Protein AF-A0A961L7X2-F1 (afdb_monomer_lite)

Radius of gyration: 16.95 Å; chains: 1; bounding box: 36×49×42 Å

pLDDT: mean 87.23, std 15.28, range [44.38, 98.88]

Foldseek 3Di:
DDDPVVVVVPPPCVVVDDPPDPLNVQLVVLCDDFWHKDKAADELLAAEAAQEEAPVRQVVVCVVCPNNYRIGIYTGGADALQSLQSNLLSCCVSRVQNYAEYHADDEADEPHALQSNLNSNLVSVLVSCVVPNQDAHEYEHEYHYHNVVNSVVVNVVSCVVSVYHYDYHDD

Structure (mmCIF, N/CA/C/O backbone):
data_AF-A0A961L7X2-F1
#
_entry.id   AF-A0A961L7X2-F1
#
loop_
_atom_site.group_PDB
_atom_site.id
_atom_site.type_symbol
_atom_site.label_atom_id
_atom_site.label_alt_id
_atom_site.label_comp_id
_atom_site.label_asym_id
_atom_site.label_entity_id
_atom_site.label_seq_id
_atom_site.pdbx_PDB_ins_code
_atom_site.Cartn_x
_atom_site.Cartn_y
_atom_site.Cartn_z
_atom_site.occupancy
_atom_site.B_iso_or_equiv
_atom_site.auth_seq_id
_atom_site.auth_comp_id
_atom_site.auth_asym_id
_atom_site.auth_atom_id
_atom_site.pdbx_PDB_model_num
ATOM 1 N N . GLN A 1 1 ? 21.653 26.645 23.791 1.00 44.38 1 GLN A N 1
ATOM 2 C CA . GLN A 1 1 ? 21.359 28.079 23.990 1.00 44.38 1 GLN A CA 1
ATOM 3 C C . GLN A 1 1 ? 20.056 28.359 23.262 1.00 44.38 1 GLN A C 1
ATOM 5 O O . GLN A 1 1 ? 20.023 28.206 22.048 1.00 44.38 1 GLN A O 1
ATOM 10 N N . ASP A 1 2 ? 18.992 28.658 24.008 1.00 47.09 2 ASP A N 1
ATOM 11 C CA . ASP A 1 2 ? 17.664 28.971 23.467 1.00 47.09 2 ASP A CA 1
ATOM 12 C C . ASP A 1 2 ? 17.724 30.264 22.651 1.00 47.09 2 ASP A C 1
ATOM 14 O O . ASP A 1 2 ? 18.044 31.328 23.182 1.00 47.09 2 ASP A O 1
ATOM 18 N N . ASN A 1 3 ? 17.419 30.184 21.356 1.00 53.69 3 ASN A N 1
ATOM 19 C CA . ASN A 1 3 ? 17.278 31.370 20.524 1.00 53.69 3 ASN A CA 1
ATOM 20 C C . ASN A 1 3 ? 15.925 32.043 20.842 1.00 53.69 3 ASN A C 1
ATOM 22 O O . ASN A 1 3 ? 14.886 31.418 20.630 1.00 53.69 3 ASN A O 1
ATOM 26 N N . PRO A 1 4 ? 15.887 33.315 21.283 1.00 55.44 4 PRO A N 1
ATOM 27 C CA . PRO A 1 4 ? 14.644 34.027 21.603 1.00 55.44 4 PRO A CA 1
ATOM 28 C C . PRO A 1 4 ? 13.685 34.207 20.409 1.00 55.44 4 PRO A C 1
ATOM 30 O O . PRO A 1 4 ? 12.549 34.643 20.601 1.00 55.44 4 PRO A O 1
ATOM 33 N N . ALA A 1 5 ? 14.104 33.864 19.186 1.00 59.66 5 ALA A N 1
ATOM 34 C CA . ALA A 1 5 ? 13.243 33.829 18.008 1.00 59.66 5 ALA A CA 1
ATOM 35 C C . ALA A 1 5 ? 12.224 32.670 18.013 1.00 59.66 5 ALA A C 1
ATOM 37 O O . ALA A 1 5 ? 11.128 32.851 17.487 1.00 59.66 5 ALA A O 1
ATOM 38 N N . SER A 1 6 ? 12.525 31.518 18.631 1.00 54.69 6 SER A N 1
ATOM 39 C CA . SER A 1 6 ? 11.615 30.354 18.633 1.00 54.69 6 SER A CA 1
ATOM 40 C C . SER A 1 6 ? 10.312 30.627 19.393 1.00 54.69 6 SER A C 1
ATOM 42 O O . SER A 1 6 ? 9.241 30.198 18.971 1.00 54.69 6 SER A O 1
ATOM 44 N N . ARG A 1 7 ? 10.378 31.432 20.463 1.00 53.12 7 ARG A N 1
ATOM 45 C CA . ARG A 1 7 ? 9.226 31.783 21.312 1.00 53.12 7 ARG A CA 1
ATOM 46 C C . ARG A 1 7 ? 8.256 32.789 20.680 1.00 53.12 7 ARG A C 1
ATOM 48 O O . ARG A 1 7 ? 7.145 32.931 21.174 1.00 53.12 7 ARG A O 1
ATOM 55 N N . ARG A 1 8 ? 8.633 33.486 19.597 1.00 54.06 8 ARG A N 1
ATOM 56 C CA . ARG A 1 8 ? 7.745 34.454 18.912 1.00 54.06 8 ARG A CA 1
ATOM 57 C C . ARG A 1 8 ? 6.816 33.823 17.882 1.00 54.06 8 ARG A C 1
ATOM 59 O O . ARG A 1 8 ? 5.832 34.449 17.513 1.00 54.06 8 ARG A O 1
ATOM 66 N N . ILE A 1 9 ? 7.135 32.622 17.411 1.00 59.25 9 ILE A N 1
ATOM 67 C CA . ILE A 1 9 ? 6.401 31.971 16.318 1.00 59.25 9 ILE A CA 1
ATOM 68 C C . ILE A 1 9 ? 5.183 31.197 16.855 1.00 59.25 9 ILE A C 1
ATOM 70 O O . ILE A 1 9 ? 4.342 30.765 16.077 1.00 59.25 9 ILE A O 1
ATOM 74 N N . GLY A 1 10 ? 5.046 31.048 18.182 1.00 48.09 10 GLY A N 1
ATOM 75 C CA . GLY A 1 10 ? 3.959 30.253 18.761 1.00 48.09 10 GLY A CA 1
ATOM 76 C C . GLY A 1 10 ? 3.990 28.809 18.259 1.00 48.09 10 GLY A C 1
ATOM 77 O O . GLY A 1 10 ? 2.941 28.201 18.077 1.00 48.09 10 GLY A O 1
ATOM 78 N N . LEU A 1 11 ? 5.193 28.292 17.973 1.00 53.16 11 LEU A N 1
ATOM 79 C CA . LEU A 1 11 ? 5.385 26.907 17.568 1.00 53.16 11 LEU A CA 1
ATOM 80 C C . LEU A 1 11 ? 4.859 26.026 18.705 1.00 53.16 11 LEU A C 1
ATOM 82 O O . LEU A 1 11 ? 5.353 26.171 19.828 1.00 53.16 11 LEU A O 1
ATOM 86 N N . PRO A 1 12 ? 3.844 25.180 18.458 1.00 52.75 12 PRO A N 1
ATOM 87 C CA . PRO A 1 12 ? 3.303 24.330 19.504 1.00 52.75 12 PRO A CA 1
ATOM 88 C C . PRO A 1 12 ? 4.423 23.456 20.079 1.00 52.75 12 PRO A C 1
ATOM 90 O O . PRO A 1 12 ? 5.286 22.975 19.341 1.00 52.75 12 PRO A O 1
ATOM 93 N N . GLU A 1 13 ? 4.423 23.264 21.402 1.00 47.72 13 GLU A N 1
ATOM 94 C CA . GLU A 1 13 ? 5.450 22.475 22.108 1.00 47.72 13 GLU A CA 1
ATOM 95 C C . GLU A 1 13 ? 5.562 21.035 21.571 1.00 47.72 13 GLU A C 1
ATOM 97 O O . GLU A 1 13 ? 6.621 20.417 21.672 1.00 47.72 13 GLU A O 1
ATOM 102 N N . THR A 1 14 ? 4.522 20.551 20.884 1.00 50.53 14 THR A N 1
ATOM 103 C CA . THR A 1 14 ? 4.482 19.282 20.142 1.00 50.53 14 THR A CA 1
ATOM 104 C C . THR A 1 14 ? 5.547 19.158 19.047 1.00 50.53 14 THR A C 1
ATOM 106 O O . THR A 1 14 ? 5.872 18.050 18.646 1.00 50.53 14 THR A O 1
ATOM 109 N N . ILE A 1 15 ? 6.134 20.261 18.568 1.00 50.91 15 ILE A N 1
ATOM 110 C CA . ILE A 1 15 ? 7.255 20.227 17.608 1.00 50.91 15 ILE A CA 1
ATOM 111 C C . ILE A 1 15 ? 8.545 19.718 18.271 1.00 50.91 15 ILE A C 1
ATOM 113 O O . ILE A 1 15 ? 9.435 19.210 17.592 1.00 50.91 15 ILE A O 1
ATOM 117 N N . PHE A 1 16 ? 8.653 19.847 19.595 1.00 48.09 16 PHE A N 1
ATOM 118 C CA . PHE A 1 16 ? 9.828 19.444 20.370 1.00 48.09 16 PHE A CA 1
ATOM 119 C C . PHE A 1 16 ? 9.606 18.157 21.176 1.00 48.09 16 PHE A C 1
ATOM 121 O O . PHE A 1 16 ? 10.573 17.578 21.667 1.00 48.09 16 PHE A O 1
ATOM 128 N N . GLN A 1 17 ? 8.357 17.698 21.282 1.00 48.44 17 GLN A N 1
ATOM 129 C CA . GLN A 1 17 ? 7.974 16.389 21.806 1.00 48.44 17 GLN A CA 1
ATOM 130 C C . GLN A 1 17 ? 7.36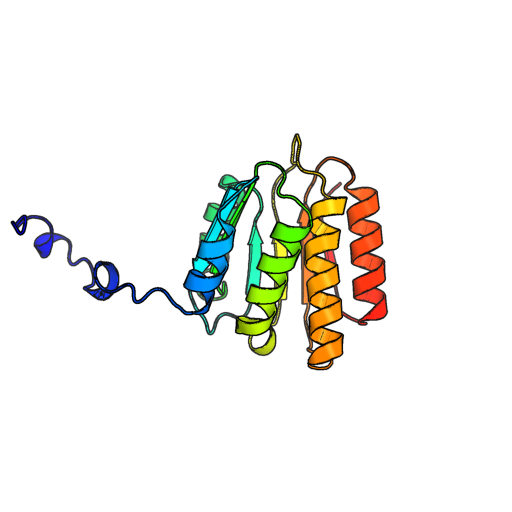0 15.548 20.686 1.00 48.44 17 GLN A C 1
ATOM 132 O O . GLN A 1 17 ? 6.146 15.412 20.588 1.00 48.44 17 GLN A O 1
ATOM 137 N N . THR A 1 18 ? 8.197 14.971 19.831 1.00 53.69 18 THR A N 1
ATOM 138 C CA . THR A 1 18 ? 7.790 13.794 19.059 1.00 53.69 18 THR A CA 1
ATOM 139 C C . THR A 1 18 ? 8.303 12.575 19.795 1.00 53.69 18 THR A C 1
ATOM 141 O O . THR A 1 18 ? 9.426 12.124 19.557 1.00 53.69 18 THR A O 1
ATOM 144 N N . ASP A 1 19 ? 7.493 12.057 20.714 1.00 64.88 19 ASP A N 1
ATOM 145 C CA . ASP A 1 19 ? 7.591 10.642 21.043 1.00 64.88 19 ASP A CA 1
ATOM 146 C C . ASP A 1 19 ? 7.319 9.891 19.734 1.00 64.88 19 ASP A C 1
ATOM 148 O O . ASP A 1 19 ? 6.194 9.876 19.242 1.00 64.88 19 ASP A O 1
ATOM 152 N N . ILE A 1 20 ? 8.380 9.370 19.110 1.00 76.25 20 ILE A N 1
ATOM 153 C CA . ILE A 1 20 ? 8.279 8.587 17.873 1.00 76.25 20 ILE A CA 1
ATOM 154 C C . ILE A 1 20 ? 7.352 7.414 18.178 1.00 76.25 20 ILE A C 1
ATOM 156 O O . ILE A 1 20 ? 7.646 6.634 19.093 1.00 76.25 20 ILE A O 1
ATOM 160 N N . SER A 1 21 ? 6.251 7.282 17.441 1.00 89.00 21 SER A N 1
ATOM 161 C CA . SER A 1 21 ? 5.272 6.233 17.724 1.00 89.00 21 SER A CA 1
ATOM 162 C C . SER A 1 21 ? 5.853 4.842 17.473 1.00 89.00 21 SER A C 1
ATOM 164 O O . SER A 1 21 ? 6.844 4.681 16.758 1.00 89.00 21 SER A O 1
ATOM 166 N N . ALA A 1 22 ? 5.247 3.801 18.053 1.00 92.56 22 ALA A N 1
ATOM 167 C CA . ALA A 1 22 ? 5.692 2.426 17.812 1.00 92.56 22 ALA A CA 1
ATOM 168 C C . ALA A 1 22 ? 5.662 2.079 16.311 1.00 92.56 22 ALA A C 1
ATOM 170 O O . ALA A 1 22 ? 6.592 1.452 15.805 1.00 92.56 22 ALA A O 1
ATOM 171 N N . PHE A 1 23 ? 4.639 2.552 15.593 1.00 93.81 23 PHE A N 1
ATOM 172 C CA . PHE A 1 23 ? 4.538 2.427 14.143 1.00 93.81 23 PHE A CA 1
ATOM 173 C C . PHE A 1 23 ? 5.740 3.067 13.433 1.00 93.81 23 PHE A C 1
ATOM 175 O O . PHE A 1 23 ? 6.430 2.406 12.652 1.00 93.81 23 PHE A O 1
ATOM 182 N N . GLU A 1 24 ? 6.048 4.328 13.742 1.00 90.75 24 GLU A N 1
ATOM 183 C CA . GLU A 1 24 ? 7.168 5.039 13.124 1.00 90.75 24 GLU A CA 1
ATOM 184 C C . GLU A 1 24 ? 8.525 4.424 13.473 1.00 90.75 24 GLU A C 1
ATOM 186 O O . GLU A 1 24 ? 9.395 4.326 12.606 1.00 90.75 24 GLU A O 1
ATOM 191 N N . GLN A 1 25 ? 8.720 3.972 14.716 1.00 91.19 25 GLN A N 1
ATOM 192 C CA . GLN A 1 25 ? 9.943 3.286 15.139 1.00 91.19 25 GLN A CA 1
ATOM 193 C C . GLN A 1 25 ? 10.191 2.035 14.292 1.00 91.19 25 GLN A C 1
ATOM 195 O O . GLN A 1 25 ? 11.304 1.839 13.799 1.00 91.19 25 GLN A O 1
ATOM 200 N N . GLU A 1 26 ? 9.158 1.220 14.071 1.00 93.12 26 GLU A N 1
ATOM 201 C CA . GLU A 1 26 ? 9.262 0.008 13.262 1.00 93.12 26 GLU A CA 1
ATOM 202 C C . GLU A 1 26 ? 9.556 0.306 11.789 1.00 93.12 26 GLU A C 1
ATOM 204 O O . GLU A 1 26 ? 10.460 -0.302 11.209 1.00 93.12 26 GLU A O 1
ATOM 209 N N . ILE A 1 27 ? 8.872 1.286 11.191 1.00 91.81 27 ILE A N 1
ATOM 210 C CA . ILE A 1 27 ? 9.148 1.699 9.809 1.00 91.81 27 ILE A CA 1
ATOM 211 C C . ILE A 1 27 ? 10.558 2.288 9.668 1.00 91.81 27 ILE A C 1
ATOM 213 O O 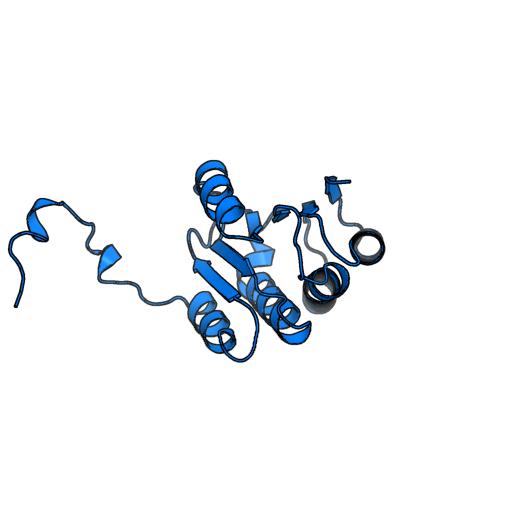. ILE A 1 27 ? 11.251 2.021 8.682 1.00 91.81 27 ILE A O 1
ATOM 217 N N . ASN A 1 28 ? 11.032 3.051 10.654 1.00 88.56 28 ASN A N 1
ATOM 218 C CA . ASN A 1 28 ? 12.358 3.664 10.622 1.00 88.56 28 ASN A CA 1
ATOM 219 C C . ASN A 1 28 ? 13.488 2.625 10.586 1.00 88.56 28 ASN A C 1
ATOM 221 O O . ASN A 1 28 ? 14.518 2.881 9.957 1.00 88.56 28 ASN A O 1
ATOM 225 N N . MET A 1 29 ? 13.286 1.431 11.156 1.00 88.00 29 MET A N 1
ATOM 226 C CA . MET A 1 29 ? 14.242 0.321 11.035 1.00 88.00 29 MET A CA 1
ATOM 227 C C . MET A 1 29 ? 14.395 -0.178 9.585 1.00 88.00 29 MET A C 1
ATOM 229 O O . MET A 1 29 ? 15.461 -0.664 9.205 1.00 88.00 29 MET A O 1
ATOM 233 N N . LEU A 1 30 ? 13.370 0.003 8.744 1.00 86.75 30 LEU A N 1
ATOM 234 C CA . LEU A 1 30 ? 13.346 -0.421 7.337 1.00 86.75 30 LEU A CA 1
ATOM 235 C C . LEU A 1 30 ? 13.928 0.613 6.364 1.00 86.75 30 LEU A C 1
ATOM 237 O O . LEU A 1 30 ? 14.015 0.359 5.159 1.00 86.75 30 LEU A O 1
ATOM 241 N N . ARG A 1 31 ? 14.365 1.783 6.849 1.00 77.06 31 ARG A N 1
ATOM 242 C CA . ARG A 1 31 ? 14.949 2.843 6.004 1.00 77.06 31 ARG A CA 1
ATOM 243 C C . ARG A 1 31 ? 16.284 2.453 5.352 1.00 77.06 31 ARG A C 1
ATOM 245 O O . ARG A 1 31 ? 16.809 3.216 4.546 1.00 77.06 31 ARG A O 1
ATOM 252 N N . THR A 1 32 ? 16.830 1.275 5.645 1.00 67.75 32 THR A N 1
ATOM 253 C CA . THR A 1 32 ? 18.112 0.813 5.099 1.00 67.75 32 THR A CA 1
ATOM 254 C C . THR A 1 32 ? 17.988 0.075 3.744 1.00 67.75 32 THR A C 1
ATOM 256 O O . THR A 1 32 ? 16.913 -0.330 3.302 1.00 67.75 32 THR A O 1
ATOM 259 N N . TYR A 1 33 ? 19.137 -0.048 3.068 1.00 57.66 33 TYR A N 1
ATOM 260 C CA . TYR A 1 33 ? 19.479 -0.871 1.893 1.00 57.66 33 TYR A CA 1
ATOM 261 C C . TYR A 1 33 ? 19.049 -0.485 0.460 1.00 57.66 33 TYR A C 1
ATOM 263 O O . TYR A 1 33 ? 19.937 -0.462 -0.388 1.00 57.66 33 TYR A O 1
ATOM 271 N N . GLN A 1 34 ? 17.800 -0.152 0.115 1.00 70.88 34 GLN A N 1
ATOM 272 C CA . GLN A 1 34 ? 17.470 0.277 -1.268 1.00 70.88 34 GLN A CA 1
ATOM 273 C C . GLN A 1 34 ? 16.080 0.925 -1.363 1.00 70.88 34 GLN A C 1
ATOM 275 O O . GLN A 1 34 ? 15.131 0.450 -0.741 1.00 70.88 34 GLN A O 1
ATOM 280 N N . GLY A 1 35 ? 15.947 1.985 -2.169 1.00 72.38 35 GLY A N 1
ATOM 281 C CA . GLY A 1 35 ? 14.689 2.715 -2.374 1.00 72.38 35 GLY A CA 1
ATOM 282 C C . GLY A 1 35 ? 14.322 3.649 -1.211 1.00 72.38 35 GLY A C 1
ATOM 283 O O . GLY A 1 35 ? 14.565 3.341 -0.045 1.00 72.38 35 GLY A O 1
ATOM 284 N N . GLN A 1 36 ? 13.741 4.802 -1.532 1.00 81.25 36 GLN A N 1
ATOM 285 C CA . GLN A 1 36 ? 13.194 5.753 -0.564 1.00 81.25 36 GLN A CA 1
ATOM 286 C C . GLN A 1 36 ? 11.903 5.189 0.038 1.00 81.25 36 GLN A C 1
ATOM 288 O O . GLN A 1 36 ? 11.082 4.608 -0.675 1.00 81.25 36 GLN A O 1
ATOM 293 N N . SER A 1 37 ? 11.745 5.355 1.348 1.00 83.31 37 SER A N 1
ATOM 294 C CA . SER A 1 37 ? 10.562 4.942 2.103 1.00 83.31 37 SER A CA 1
ATOM 295 C C . SER A 1 37 ? 10.364 5.870 3.290 1.00 83.31 37 SER A C 1
ATOM 297 O O . SER A 1 37 ? 10.635 5.505 4.438 1.00 83.31 37 SER A O 1
ATOM 299 N N . ASP A 1 38 ? 9.974 7.102 2.998 1.00 86.62 38 ASP A N 1
AT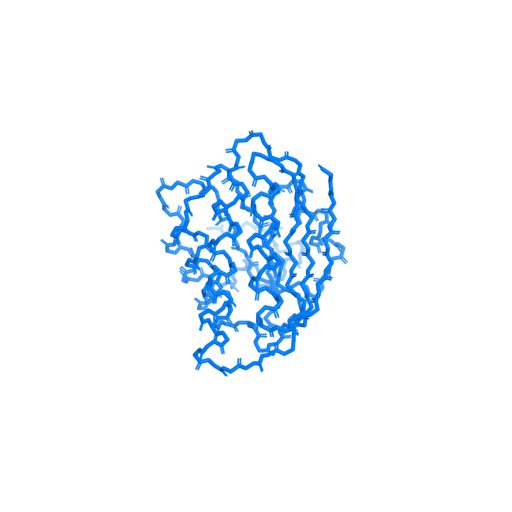OM 300 C CA . ASP A 1 38 ? 9.612 8.046 4.043 1.00 86.62 38 ASP A CA 1
ATOM 301 C C . ASP A 1 38 ? 8.181 7.766 4.471 1.00 86.62 38 ASP A C 1
ATOM 303 O O . ASP A 1 38 ? 7.296 7.673 3.627 1.00 86.62 38 ASP A O 1
ATOM 307 N N . VAL A 1 39 ? 7.965 7.609 5.772 1.00 90.00 39 VAL A N 1
ATOM 308 C CA . VAL A 1 39 ? 6.639 7.511 6.381 1.00 90.00 39 VAL A CA 1
ATOM 309 C C . VAL A 1 39 ? 6.654 8.376 7.634 1.00 90.00 39 VAL A C 1
ATOM 311 O O . VAL A 1 39 ? 7.642 8.356 8.372 1.00 90.00 39 VAL A O 1
ATOM 314 N N . LEU A 1 40 ? 5.593 9.153 7.821 1.00 89.50 40 LEU A N 1
ATOM 315 C CA . LEU A 1 40 ? 5.360 10.006 8.983 1.00 89.50 40 LEU A CA 1
ATOM 316 C C . LEU A 1 40 ? 3.912 9.805 9.417 1.00 89.50 40 LEU A C 1
ATOM 318 O O . LEU A 1 40 ? 3.004 10.029 8.615 1.00 89.50 40 LEU A O 1
ATOM 322 N N . GLU A 1 41 ? 3.687 9.381 10.651 1.00 91.38 41 GLU A N 1
ATOM 323 C CA . GLU A 1 41 ? 2.341 9.255 11.197 1.00 91.38 41 GLU A CA 1
ATOM 324 C C . GLU A 1 41 ? 1.721 10.644 11.391 1.00 91.38 41 GLU A C 1
ATOM 326 O O . GLU A 1 41 ? 2.366 11.573 11.872 1.00 91.38 41 GLU A O 1
ATOM 331 N N . LEU A 1 42 ? 0.469 10.808 10.960 1.00 91.00 42 LEU A N 1
ATOM 332 C CA . LEU A 1 42 ? -0.244 12.086 11.017 1.00 91.00 42 LEU A CA 1
ATOM 333 C C . LEU A 1 42 ? -1.425 12.025 11.978 1.00 91.00 42 LEU A C 1
ATOM 335 O O . LEU A 1 42 ? -1.585 12.906 12.819 1.00 91.00 42 LEU A O 1
ATOM 339 N N . ASN A 1 43 ? -2.268 11.005 11.819 1.00 92.44 43 ASN A N 1
ATOM 340 C CA . ASN A 1 43 ? -3.453 10.797 12.633 1.00 92.44 43 ASN A CA 1
ATOM 341 C C . ASN A 1 43 ? -3.715 9.288 12.793 1.00 92.44 43 ASN A C 1
ATOM 343 O O . ASN A 1 43 ? -4.301 8.696 11.887 1.00 92.44 43 ASN A O 1
ATOM 347 N N . PRO A 1 44 ? -3.350 8.651 13.918 1.00 92.12 44 PRO A N 1
ATOM 348 C CA . PRO A 1 44 ? -3.615 7.224 14.134 1.00 92.12 44 PRO A CA 1
ATOM 349 C C . PRO A 1 44 ? -5.113 6.860 14.063 1.00 92.12 44 PRO A C 1
ATOM 351 O O . PRO A 1 44 ? -5.450 5.733 13.699 1.00 92.12 44 PRO A O 1
ATOM 354 N N . ASP A 1 45 ? -6.007 7.826 14.315 1.00 92.75 45 ASP A N 1
ATOM 355 C CA . ASP A 1 45 ? -7.469 7.686 14.196 1.00 92.75 45 ASP A CA 1
ATOM 356 C C . ASP A 1 45 ? -7.993 7.998 12.777 1.00 92.75 45 ASP A C 1
ATOM 358 O O . ASP A 1 45 ? -9.198 8.145 12.542 1.00 92.75 45 ASP A O 1
ATOM 362 N N . GLY A 1 46 ? -7.090 8.168 11.809 1.00 94.88 46 GLY A N 1
ATOM 363 C CA . GLY A 1 46 ? -7.429 8.346 10.405 1.00 94.88 46 GLY A CA 1
ATOM 364 C C . GLY A 1 46 ? -8.146 7.119 9.832 1.00 94.88 46 GLY A C 1
ATOM 365 O O . GLY A 1 46 ? -8.164 6.038 10.406 1.00 94.88 46 GLY A O 1
ATOM 366 N N . SER A 1 47 ? -8.735 7.284 8.649 1.00 96.75 47 SER A N 1
ATOM 367 C CA . SER A 1 47 ? -9.516 6.227 7.979 1.00 96.75 47 SER A CA 1
ATOM 368 C C . SER A 1 47 ? -8.957 5.829 6.614 1.00 96.75 47 SER A C 1
ATOM 370 O O . SER A 1 47 ? -9.560 5.020 5.905 1.00 96.75 47 SER A O 1
ATOM 372 N N . ILE A 1 48 ? -7.822 6.405 6.215 1.00 97.25 48 ILE A N 1
ATOM 373 C CA . ILE A 1 48 ? -7.172 6.168 4.928 1.00 97.25 48 ILE A CA 1
ATOM 374 C C . ILE A 1 48 ? -5.720 5.779 5.186 1.00 97.25 48 ILE A C 1
ATOM 376 O O . ILE A 1 48 ? -5.010 6.511 5.871 1.00 97.25 48 ILE A O 1
ATOM 380 N N . LEU A 1 49 ? -5.281 4.675 4.580 1.00 97.38 49 LEU A N 1
ATOM 381 C CA . LEU A 1 49 ? -3.887 4.233 4.496 1.00 97.38 49 LEU A CA 1
ATOM 382 C C . LEU A 1 49 ? -3.305 4.655 3.137 1.00 97.38 49 LEU A C 1
ATOM 384 O O . LEU A 1 49 ? -3.552 3.965 2.141 1.00 97.38 49 LEU A O 1
ATOM 388 N N . PRO A 1 50 ? -2.580 5.785 3.039 1.00 95.19 50 PRO A N 1
ATOM 389 C CA . PRO A 1 50 ? -2.127 6.298 1.757 1.00 95.19 50 PRO A CA 1
ATOM 390 C C . PRO A 1 50 ? -0.693 5.848 1.466 1.00 95.19 50 PRO A C 1
ATOM 392 O O . PRO A 1 50 ? 0.274 6.448 1.926 1.00 95.19 50 PRO A O 1
ATOM 395 N N . PHE A 1 51 ? -0.549 4.811 0.648 1.00 95.25 51 PHE A N 1
ATOM 396 C CA . PHE A 1 51 ? 0.713 4.434 0.020 1.00 95.25 51 PHE A CA 1
ATOM 397 C C . PHE A 1 51 ? 0.959 5.332 -1.194 1.00 95.25 51 PHE A C 1
ATOM 399 O O . PHE A 1 51 ? 0.455 5.093 -2.296 1.00 95.25 51 PHE A O 1
ATOM 406 N N . MET A 1 52 ? 1.727 6.394 -0.979 1.00 92.25 52 MET A N 1
ATOM 407 C CA . MET A 1 52 ? 1.977 7.434 -1.964 1.00 92.25 52 MET A CA 1
ATOM 408 C C . MET A 1 52 ? 3.359 7.250 -2.591 1.00 92.25 52 MET A C 1
ATOM 410 O O . MET A 1 52 ? 4.351 6.978 -1.915 1.00 92.25 52 MET A O 1
ATOM 414 N N . PHE A 1 53 ? 3.432 7.397 -3.912 1.00 90.31 53 PHE A N 1
ATOM 415 C CA . PHE A 1 53 ? 4.648 7.107 -4.666 1.00 90.31 53 PHE A CA 1
ATOM 416 C C . PHE A 1 53 ? 5.147 8.329 -5.452 1.00 90.31 53 PHE A C 1
ATOM 418 O O . PHE A 1 53 ? 4.603 8.673 -6.512 1.00 90.31 53 PHE A O 1
ATOM 425 N N . GLY A 1 54 ? 6.249 8.924 -4.996 1.00 80.25 54 GLY A N 1
ATOM 426 C CA . GLY A 1 54 ? 6.888 10.107 -5.567 1.00 80.25 54 GLY A CA 1
ATOM 427 C C . GLY A 1 54 ? 6.451 11.398 -4.867 1.00 80.25 54 GLY A C 1
ATOM 428 O O . GLY A 1 54 ? 5.256 11.678 -4.768 1.00 80.25 54 GLY A O 1
ATOM 429 N N . GLY A 1 55 ? 7.422 12.224 -4.466 1.00 66.50 55 GLY A N 1
ATOM 430 C CA . GLY A 1 55 ? 7.211 13.385 -3.590 1.00 66.50 55 GLY A CA 1
ATOM 431 C C . GLY A 1 55 ? 6.124 14.380 -4.013 1.00 66.50 55 GLY A C 1
ATOM 432 O O . GLY A 1 55 ? 5.397 14.883 -3.162 1.00 66.50 55 GLY A O 1
ATOM 433 N N . GLY A 1 56 ? 5.922 14.606 -5.318 1.00 64.38 56 GLY A N 1
ATOM 434 C CA . GLY A 1 56 ? 4.842 15.478 -5.808 1.00 64.38 56 GLY A CA 1
ATOM 435 C C . GLY A 1 56 ? 3.429 14.935 -5.545 1.00 64.38 56 GLY A C 1
ATOM 436 O O . GLY A 1 56 ? 2.493 15.713 -5.382 1.00 64.38 56 GLY A O 1
ATOM 437 N N . ALA A 1 57 ? 3.267 13.610 -5.470 1.00 64.88 57 ALA A N 1
ATOM 438 C CA . ALA A 1 57 ? 1.996 12.981 -5.126 1.00 64.88 57 ALA A CA 1
ATOM 439 C C . ALA A 1 57 ? 1.730 13.044 -3.615 1.00 64.88 57 ALA A C 1
ATOM 441 O O . ALA A 1 57 ? 0.594 13.283 -3.217 1.00 64.88 57 ALA A O 1
ATOM 442 N N . ASN A 1 58 ? 2.767 12.882 -2.785 1.00 71.19 58 ASN A N 1
ATOM 443 C CA . ASN A 1 58 ? 2.637 12.896 -1.328 1.00 71.19 58 ASN A CA 1
ATOM 444 C C . ASN A 1 58 ? 2.133 14.249 -0.800 1.00 71.19 58 ASN A C 1
ATOM 446 O O . ASN A 1 58 ? 1.152 14.289 -0.059 1.00 71.19 58 ASN A O 1
ATOM 450 N N . SER A 1 59 ? 2.748 15.364 -1.214 1.00 68.69 59 SER A N 1
ATOM 451 C CA . SER A 1 59 ? 2.362 16.697 -0.726 1.00 68.69 59 SER A CA 1
ATOM 452 C C . SER A 1 59 ? 0.928 17.069 -1.120 1.00 68.69 59 SER A C 1
ATOM 454 O O . SER A 1 59 ? 0.147 17.482 -0.268 1.00 68.69 59 SER A O 1
ATOM 456 N N . ALA A 1 60 ? 0.555 16.853 -2.386 1.00 62.66 60 ALA A N 1
ATOM 457 C CA . ALA A 1 60 ? -0.784 17.173 -2.882 1.00 62.66 60 ALA A CA 1
ATOM 458 C C . ALA A 1 60 ? -1.873 16.268 -2.275 1.00 62.66 60 ALA A C 1
ATOM 460 O O . ALA A 1 60 ? -2.976 16.726 -1.968 1.00 62.66 60 ALA A O 1
ATOM 461 N N . ALA A 1 61 ? -1.575 14.980 -2.078 1.00 67.56 61 ALA A N 1
ATOM 462 C CA . ALA A 1 61 ? -2.522 14.061 -1.460 1.00 67.56 61 ALA A CA 1
ATOM 463 C C . ALA A 1 61 ? -2.675 14.328 0.035 1.00 67.56 61 ALA A C 1
ATOM 465 O O . ALA A 1 61 ? -3.799 14.367 0.513 1.00 67.56 61 ALA A O 1
ATOM 466 N N . THR A 1 62 ? -1.589 14.579 0.764 1.00 71.19 62 THR A N 1
ATOM 467 C CA . THR A 1 62 ? -1.660 14.867 2.204 1.00 71.19 62 THR A CA 1
ATOM 468 C C . THR A 1 62 ? -2.504 16.113 2.483 1.00 71.19 62 THR A C 1
ATOM 470 O O . THR A 1 62 ? -3.372 16.076 3.353 1.00 71.19 62 THR A O 1
ATOM 473 N N . GLU A 1 63 ? -2.345 17.179 1.688 1.00 77.12 63 GLU A N 1
ATOM 474 C CA . GLU A 1 63 ? -3.195 18.376 1.779 1.00 77.12 63 GLU A CA 1
ATOM 475 C C . GLU A 1 63 ? -4.677 18.051 1.523 1.00 77.12 63 GLU A C 1
ATOM 477 O O . GLU A 1 63 ? -5.557 18.501 2.256 1.00 77.12 63 GLU A O 1
ATOM 482 N N . THR A 1 64 ? -4.956 17.213 0.522 1.00 83.75 64 THR A N 1
ATOM 483 C CA . THR A 1 64 ? -6.328 16.841 0.142 1.00 83.75 64 THR A CA 1
ATOM 484 C C . THR A 1 64 ? -6.995 15.912 1.164 1.00 83.75 64 THR A C 1
ATOM 486 O O . THR A 1 64 ? -8.193 16.026 1.429 1.00 83.75 64 THR A O 1
ATOM 489 N N . LEU A 1 65 ? -6.246 14.964 1.729 1.00 89.38 65 LEU A N 1
ATOM 490 C CA . LEU A 1 65 ? -6.766 13.963 2.662 1.00 89.38 65 LEU A CA 1
ATOM 491 C C . LEU A 1 65 ? -6.948 14.543 4.073 1.00 89.38 65 LEU A C 1
ATOM 493 O O . LEU A 1 65 ? -7.887 14.155 4.781 1.00 89.38 65 LEU A O 1
ATOM 497 N N . GLY A 1 66 ? -6.097 15.496 4.470 1.00 89.44 66 GLY A N 1
ATOM 498 C CA . GLY A 1 66 ? -6.129 16.134 5.784 1.00 89.44 66 GLY A CA 1
ATOM 499 C C . GLY A 1 66 ? -6.118 15.104 6.917 1.00 89.44 66 GLY A C 1
ATOM 500 O O . GLY A 1 66 ? -5.408 14.107 6.858 1.00 89.44 66 GLY A O 1
ATOM 501 N N . GLN A 1 67 ? -6.986 15.297 7.914 1.00 90.62 67 GLN A N 1
ATOM 502 C CA . GLN A 1 67 ? -7.105 14.414 9.088 1.00 90.62 67 GLN A CA 1
ATOM 503 C C . GLN A 1 67 ? -7.578 12.984 8.770 1.00 90.62 67 GLN A C 1
ATOM 505 O O . GLN A 1 67 ? -7.654 12.149 9.661 1.00 90.62 67 GLN A O 1
ATOM 510 N N . ARG A 1 68 ? -7.943 12.672 7.521 1.00 95.06 68 ARG A N 1
ATOM 511 C CA . ARG A 1 68 ? -8.348 11.307 7.148 1.00 95.06 68 ARG A CA 1
ATOM 512 C C . ARG A 1 68 ? -7.151 10.403 6.877 1.00 95.06 68 ARG A C 1
ATOM 514 O O . ARG A 1 68 ? -7.312 9.190 6.970 1.00 95.06 68 ARG A O 1
ATOM 521 N N . ALA A 1 69 ? -6.003 10.972 6.509 1.00 94.81 69 ALA A N 1
ATOM 522 C CA . ALA A 1 69 ? -4.780 10.218 6.272 1.00 94.81 69 ALA A CA 1
ATOM 523 C C . ALA A 1 69 ? -4.169 9.770 7.600 1.00 94.81 69 ALA A C 1
ATOM 525 O O . ALA A 1 69 ? -3.937 10.595 8.480 1.00 94.81 69 ALA A O 1
ATOM 526 N N . ILE A 1 70 ? -3.886 8.473 7.710 1.00 95.62 70 ILE A N 1
ATOM 527 C CA . ILE A 1 70 ? -3.248 7.908 8.901 1.00 95.62 70 ILE A CA 1
ATOM 528 C C . ILE A 1 70 ? -1.777 8.319 8.972 1.00 95.62 70 ILE A C 1
ATOM 530 O O . ILE A 1 70 ? -1.289 8.765 10.006 1.00 95.62 70 ILE A O 1
ATOM 534 N N . PHE A 1 71 ? -1.090 8.260 7.834 1.00 93.50 71 PHE A N 1
ATOM 535 C CA . PHE A 1 71 ? 0.294 8.689 7.680 1.00 93.50 71 PHE A CA 1
ATOM 536 C C . PHE A 1 71 ? 0.488 9.437 6.357 1.00 93.50 71 PHE A C 1
ATOM 538 O O . PHE A 1 71 ? -0.314 9.298 5.438 1.00 93.50 71 PHE A O 1
ATOM 545 N N . ALA A 1 72 ? 1.562 10.209 6.239 1.00 91.12 72 ALA A N 1
ATOM 546 C CA . ALA A 1 72 ? 2.140 10.611 4.962 1.00 91.12 72 ALA A CA 1
ATOM 547 C C . ALA A 1 72 ? 3.179 9.569 4.544 1.00 91.12 72 ALA A C 1
ATOM 549 O O . ALA A 1 72 ? 3.873 9.016 5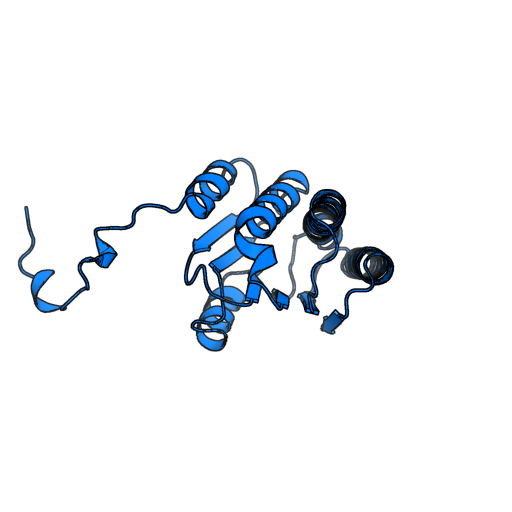.399 1.00 91.12 72 ALA A O 1
ATOM 550 N N . SER A 1 73 ? 3.321 9.311 3.242 1.00 91.00 73 SER A N 1
ATOM 551 C CA . SER A 1 73 ? 4.374 8.424 2.741 1.00 91.00 73 SER A CA 1
ATOM 552 C C . SER A 1 73 ? 4.995 8.916 1.436 1.00 91.00 73 SER A C 1
ATOM 554 O O . SER A 1 73 ? 4.361 9.617 0.660 1.00 91.00 73 SER A O 1
ATOM 556 N N . ASP A 1 74 ? 6.250 8.571 1.173 1.00 89.56 74 ASP A N 1
ATOM 557 C CA . ASP A 1 74 ? 6.871 8.756 -0.138 1.00 89.56 74 ASP A CA 1
ATOM 558 C C . ASP A 1 74 ? 7.775 7.567 -0.464 1.00 89.56 74 ASP A C 1
ATOM 560 O O . ASP A 1 74 ? 8.876 7.409 0.076 1.00 89.56 74 ASP A O 1
ATOM 564 N N . PHE A 1 75 ? 7.276 6.709 -1.354 1.00 89.94 75 PHE A N 1
ATOM 565 C CA . PHE A 1 75 ? 7.999 5.548 -1.855 1.00 89.94 75 PHE A CA 1
ATOM 566 C C . PHE A 1 75 ? 8.601 5.830 -3.236 1.00 89.94 75 PHE A C 1
ATOM 568 O O . PHE A 1 75 ? 7.896 6.103 -4.216 1.00 89.94 75 PHE A O 1
ATOM 575 N N . GLY A 1 76 ? 9.924 5.699 -3.336 1.00 87.94 76 GLY A N 1
ATOM 576 C CA . GLY A 1 76 ? 10.696 6.020 -4.537 1.00 87.94 76 GLY A CA 1
ATOM 577 C C . GLY A 1 76 ? 11.926 5.131 -4.714 1.00 87.94 76 GLY A C 1
ATOM 578 O O . GLY A 1 76 ? 12.275 4.332 -3.853 1.00 87.94 76 GLY A O 1
ATOM 579 N N . GLY A 1 77 ? 12.611 5.243 -5.855 1.00 88.38 77 GLY A N 1
ATOM 580 C CA . GLY A 1 77 ? 13.898 4.558 -6.062 1.00 88.38 77 GLY A CA 1
ATOM 581 C C . GLY A 1 77 ? 13.827 3.032 -6.223 1.00 88.38 77 GLY A C 1
ATOM 582 O O . GLY A 1 77 ? 14.814 2.360 -5.950 1.00 88.38 77 GLY A O 1
ATOM 583 N N . ASN A 1 78 ? 12.685 2.503 -6.678 1.00 91.50 78 ASN A N 1
ATOM 584 C CA . ASN A 1 78 ? 12.461 1.070 -6.929 1.00 91.50 78 ASN A CA 1
ATOM 585 C C . ASN A 1 78 ? 12.748 0.184 -5.692 1.00 91.50 78 ASN A C 1
ATOM 587 O O . ASN A 1 78 ? 13.707 -0.594 -5.708 1.00 91.50 78 ASN A O 1
ATOM 591 N N . PRO A 1 79 ? 11.964 0.340 -4.604 1.00 90.75 79 PRO A N 1
ATOM 592 C CA . PRO A 1 79 ? 12.141 -0.462 -3.398 1.00 90.75 79 PRO A CA 1
ATOM 593 C C . PRO A 1 79 ? 11.936 -1.959 -3.700 1.00 90.75 79 PRO A C 1
ATOM 595 O O . PRO A 1 79 ? 11.073 -2.303 -4.512 1.00 90.75 79 PRO A O 1
ATOM 598 N N . PRO A 1 80 ? 12.714 -2.856 -3.066 1.00 93.75 80 PRO A N 1
ATOM 599 C CA . PRO A 1 80 ? 12.569 -4.294 -3.260 1.00 93.75 80 PRO A CA 1
ATOM 600 C C . PRO A 1 80 ? 11.264 -4.816 -2.645 1.00 93.75 80 PRO A C 1
ATOM 602 O O . PRO A 1 80 ? 10.632 -4.150 -1.819 1.00 93.75 80 PRO A O 1
ATOM 605 N N . TYR A 1 81 ? 10.885 -6.038 -3.029 1.00 95.88 81 TYR A N 1
ATOM 606 C CA . TYR A 1 81 ? 9.672 -6.705 -2.552 1.00 95.88 81 TYR A CA 1
ATOM 607 C C . TYR A 1 81 ? 9.599 -6.742 -1.022 1.00 95.88 81 TYR A C 1
ATOM 609 O O . TYR A 1 81 ? 8.598 -6.321 -0.451 1.00 95.88 81 TYR A O 1
ATOM 617 N N . GLU A 1 82 ? 10.668 -7.197 -0.368 1.00 95.25 82 GLU A N 1
ATOM 618 C CA . GLU A 1 82 ? 10.731 -7.412 1.081 1.00 95.25 82 GLU A CA 1
ATOM 619 C C . GLU A 1 82 ? 10.476 -6.107 1.830 1.00 95.25 82 GLU A C 1
ATOM 621 O O . GLU A 1 82 ? 9.763 -6.078 2.827 1.00 95.25 82 GLU A O 1
ATOM 626 N N . LYS A 1 83 ? 10.996 -4.998 1.298 1.00 93.38 83 LYS A N 1
ATOM 627 C CA . LYS A 1 83 ? 10.797 -3.673 1.877 1.00 93.38 83 LYS A CA 1
ATOM 628 C C . LYS A 1 83 ? 9.342 -3.227 1.780 1.00 93.38 83 LYS A C 1
ATOM 630 O O . LYS A 1 83 ? 8.787 -2.755 2.767 1.00 93.38 83 LYS A O 1
ATOM 635 N N . MET A 1 84 ? 8.717 -3.384 0.613 1.00 96.19 84 MET A N 1
ATOM 636 C CA . MET A 1 84 ? 7.309 -3.013 0.435 1.00 96.19 84 MET A CA 1
ATOM 637 C C . MET A 1 84 ? 6.369 -3.910 1.240 1.00 96.19 84 MET A C 1
ATOM 639 O O . MET A 1 84 ? 5.405 -3.407 1.813 1.00 96.19 84 MET A O 1
ATOM 643 N N . TYR A 1 85 ? 6.670 -5.207 1.312 1.00 97.94 85 TYR A N 1
ATOM 644 C CA . TYR A 1 85 ? 5.933 -6.165 2.126 1.00 97.94 85 TYR A CA 1
ATOM 645 C C . TYR A 1 85 ? 6.008 -5.810 3.613 1.00 97.94 85 TYR A C 1
ATOM 647 O O . TYR A 1 85 ? 4.971 -5.668 4.252 1.00 97.94 85 TYR A O 1
ATOM 655 N N . GLU A 1 86 ? 7.207 -5.591 4.161 1.00 97.12 86 GLU A N 1
ATOM 656 C CA . GLU A 1 86 ? 7.366 -5.293 5.588 1.00 97.12 86 GLU A CA 1
ATOM 657 C C . GLU A 1 86 ? 6.728 -3.960 5.984 1.00 97.12 86 GLU A C 1
ATOM 659 O O . GLU A 1 86 ? 6.040 -3.892 7.001 1.00 97.12 86 GLU A O 1
ATOM 664 N N . ILE A 1 87 ? 6.873 -2.920 5.157 1.00 96.19 87 ILE A N 1
ATOM 665 C CA . ILE A 1 87 ? 6.197 -1.637 5.391 1.00 96.19 87 ILE A CA 1
ATOM 666 C C . ILE A 1 87 ? 4.680 -1.838 5.419 1.00 96.19 87 ILE A C 1
ATOM 668 O O . ILE A 1 87 ? 4.026 -1.397 6.362 1.00 96.19 87 ILE A O 1
ATOM 672 N N . ALA A 1 88 ? 4.119 -2.545 4.434 1.00 98.31 88 ALA A N 1
ATOM 673 C CA . ALA A 1 88 ? 2.686 -2.804 4.379 1.00 98.31 88 ALA A CA 1
ATOM 674 C C . ALA A 1 88 ? 2.197 -3.645 5.564 1.00 98.31 88 ALA A C 1
ATOM 676 O O . ALA A 1 88 ? 1.199 -3.300 6.192 1.00 98.31 88 ALA A O 1
ATOM 677 N N . ARG A 1 89 ? 2.936 -4.694 5.934 1.00 98.50 89 ARG A N 1
ATOM 678 C CA . ARG A 1 89 ? 2.636 -5.559 7.080 1.00 98.50 89 ARG A CA 1
ATOM 679 C C . ARG A 1 89 ? 2.601 -4.772 8.389 1.00 98.50 89 ARG A C 1
ATOM 681 O O . ARG A 1 89 ? 1.692 -4.967 9.195 1.00 98.50 89 ARG A O 1
ATOM 688 N N . ILE A 1 90 ? 3.570 -3.880 8.605 1.00 97.94 90 ILE A N 1
ATOM 689 C CA . ILE A 1 90 ? 3.606 -2.992 9.774 1.00 97.94 90 ILE A CA 1
ATOM 690 C C . ILE A 1 90 ? 2.410 -2.036 9.738 1.00 97.94 90 ILE A C 1
ATOM 692 O O . ILE A 1 90 ? 1.663 -1.986 10.711 1.00 97.94 90 ILE A O 1
ATOM 696 N N . SER A 1 91 ? 2.167 -1.347 8.618 1.00 98.00 91 SER A N 1
ATOM 697 C CA . SER A 1 91 ? 1.017 -0.445 8.473 1.00 98.00 91 SER A CA 1
ATOM 698 C C . SER A 1 91 ? -0.315 -1.139 8.754 1.00 98.00 91 SER A C 1
ATOM 700 O O . SER A 1 91 ? -1.144 -0.586 9.469 1.00 98.00 91 SER A O 1
ATOM 702 N N . PHE A 1 92 ? -0.529 -2.353 8.244 1.00 98.50 92 PHE A N 1
ATOM 703 C CA . PHE A 1 92 ? -1.782 -3.073 8.464 1.00 98.50 92 PHE A CA 1
ATOM 704 C C . PHE A 1 92 ? -1.945 -3.536 9.907 1.00 98.50 92 PHE A C 1
ATOM 706 O O . PHE A 1 92 ? -3.016 -3.368 10.480 1.00 98.50 92 PHE A O 1
ATOM 713 N N . ARG A 1 93 ? -0.880 -4.042 10.535 1.00 97.88 93 ARG A N 1
ATOM 714 C CA . ARG A 1 93 ? -0.926 -4.440 11.947 1.00 97.88 93 ARG A CA 1
ATOM 715 C C . ARG A 1 93 ? -1.273 -3.283 12.884 1.00 97.88 93 ARG A C 1
ATOM 717 O O . ARG A 1 93 ? -1.975 -3.513 13.858 1.00 97.88 93 ARG A O 1
ATOM 724 N N . HIS A 1 94 ? -0.768 -2.080 12.618 1.00 97.56 94 HIS A N 1
ATOM 725 C CA . HIS A 1 94 ? -1.031 -0.917 13.473 1.00 97.56 94 HIS A CA 1
ATOM 726 C C . HIS A 1 94 ? -2.367 -0.233 13.171 1.00 97.56 94 HIS A C 1
ATOM 728 O O . HIS A 1 94 ? -2.978 0.319 14.079 1.00 97.56 94 HIS A O 1
ATOM 734 N N . HIS A 1 95 ? -2.821 -0.252 11.914 1.00 97.56 95 HIS A N 1
ATOM 735 C CA . HIS A 1 95 ? -3.839 0.701 11.463 1.00 97.56 95 HIS A CA 1
ATOM 736 C C . HIS A 1 95 ? -4.942 0.128 10.571 1.00 97.56 95 HIS A C 1
ATOM 738 O O . HIS A 1 95 ? -5.843 0.873 10.190 1.00 97.56 95 HIS A O 1
ATOM 744 N N . LEU A 1 96 ? -4.907 -1.155 10.184 1.00 97.31 96 LEU A N 1
ATOM 745 C CA . LEU A 1 96 ? -5.944 -1.675 9.287 1.00 97.31 96 LEU A CA 1
ATOM 746 C C . LEU A 1 96 ? -7.326 -1.643 9.943 1.00 97.31 96 LEU A C 1
ATOM 748 O O . LEU A 1 96 ? -8.287 -1.310 9.264 1.00 97.31 96 LEU A O 1
ATOM 752 N N . GLU A 1 97 ? -7.414 -1.909 11.249 1.00 95.25 97 GLU A N 1
ATOM 753 C CA . GLU A 1 97 ? -8.680 -1.954 11.995 1.00 95.25 97 GLU A CA 1
ATOM 754 C C . GLU A 1 97 ? -9.458 -0.624 11.954 1.00 95.25 97 GLU A C 1
ATOM 756 O O . GLU A 1 97 ? -10.686 -0.632 11.866 1.00 95.25 97 GLU A O 1
ATOM 761 N N . SER A 1 98 ? -8.767 0.523 11.955 1.00 93.44 98 SER A N 1
ATOM 762 C CA . SER A 1 98 ? -9.388 1.853 11.832 1.00 93.44 98 SER A CA 1
ATOM 763 C C . SER A 1 98 ? -9.547 2.323 10.379 1.00 93.44 98 SER A C 1
ATOM 765 O O . SER A 1 98 ? -10.303 3.260 10.095 1.00 93.44 98 SER A O 1
ATOM 767 N N . ALA A 1 99 ? -8.864 1.678 9.431 1.00 97.44 99 ALA A N 1
ATOM 768 C CA . ALA A 1 99 ? -8.853 2.085 8.036 1.00 97.44 99 ALA A CA 1
ATOM 769 C C . ALA A 1 99 ? -10.102 1.619 7.277 1.00 97.44 99 ALA A C 1
ATOM 771 O O . ALA A 1 99 ? -10.445 0.442 7.248 1.00 97.44 99 ALA A O 1
ATOM 772 N N . ASN A 1 100 ? -10.721 2.541 6.542 1.00 98.25 100 ASN A N 1
ATOM 773 C CA . ASN A 1 100 ? -11.811 2.254 5.608 1.00 98.25 100 ASN A CA 1
ATOM 774 C C . ASN A 1 100 ? -11.322 2.190 4.155 1.00 98.25 100 ASN A C 1
ATOM 776 O O . ASN A 1 100 ? -11.963 1.573 3.300 1.00 98.25 100 ASN A O 1
ATOM 780 N N . VAL A 1 101 ? -10.204 2.861 3.853 1.00 98.44 101 VAL A N 1
ATOM 781 C CA . VAL A 1 101 ? -9.653 2.964 2.499 1.00 98.44 101 VAL A CA 1
ATOM 782 C C . VAL A 1 101 ? -8.159 2.667 2.494 1.00 98.44 101 VAL A C 1
ATOM 784 O O . VAL A 1 101 ? -7.394 3.277 3.237 1.00 98.44 101 VAL A O 1
ATOM 787 N N . LEU A 1 102 ? -7.733 1.798 1.580 1.00 98.38 102 LEU A N 1
ATOM 788 C CA . LEU A 1 102 ? -6.332 1.632 1.202 1.00 98.38 102 LEU A CA 1
ATOM 789 C C . LEU A 1 102 ? -6.095 2.343 -0.131 1.00 98.38 102 LEU A C 1
ATOM 791 O O . LEU A 1 102 ? -6.711 2.009 -1.144 1.00 98.38 102 LEU A O 1
ATOM 795 N N . LEU A 1 103 ? -5.216 3.340 -0.127 1.00 96.31 103 LEU A N 1
ATOM 796 C CA . LEU A 1 103 ? -4.983 4.229 -1.257 1.00 96.31 103 LEU A CA 1
ATOM 797 C C . LEU A 1 103 ? -3.549 4.064 -1.770 1.00 96.31 103 LEU A C 1
ATOM 799 O O . LEU A 1 103 ? -2.611 4.451 -1.090 1.00 96.31 103 LEU A O 1
ATOM 803 N N . LEU A 1 104 ? -3.371 3.520 -2.973 1.00 95.56 104 LEU A N 1
ATOM 804 C CA . LEU A 1 104 ? -2.073 3.383 -3.642 1.00 95.56 104 LEU A CA 1
ATOM 805 C C . LEU A 1 104 ? -2.011 4.370 -4.809 1.00 95.56 104 LEU A C 1
ATOM 807 O O . LEU A 1 104 ? -2.491 4.055 -5.899 1.00 95.56 104 LEU A O 1
ATOM 811 N N . ILE A 1 105 ? -1.436 5.558 -4.610 1.00 91.81 105 ILE A N 1
ATOM 812 C CA . ILE A 1 105 ? -1.439 6.624 -5.626 1.00 91.81 105 ILE A CA 1
ATOM 813 C C . ILE A 1 105 ? -0.035 7.143 -5.923 1.00 91.81 105 ILE A C 1
ATOM 815 O O . ILE A 1 105 ? 0.758 7.445 -5.038 1.00 91.81 105 ILE A O 1
ATOM 819 N N . GLY A 1 106 ? 0.251 7.362 -7.201 1.00 89.62 106 GLY A N 1
ATOM 820 C CA . GLY A 1 106 ? 1.344 8.226 -7.614 1.00 89.62 106 GLY A CA 1
ATOM 821 C C . GLY A 1 106 ? 1.422 8.389 -9.126 1.00 89.62 106 GLY A C 1
ATOM 822 O O . GLY A 1 106 ? 0.743 7.700 -9.881 1.00 89.62 106 GLY A O 1
ATOM 823 N N . GLY A 1 107 ? 2.310 9.272 -9.585 1.00 87.94 107 GLY A N 1
ATOM 824 C CA . GLY A 1 107 ? 2.543 9.502 -11.017 1.00 87.94 107 GLY A CA 1
ATOM 825 C C . GLY A 1 107 ? 3.102 8.288 -11.778 1.00 87.94 107 GLY A C 1
ATOM 826 O O . GLY A 1 107 ? 3.233 7.185 -11.245 1.00 87.94 107 GLY A O 1
ATOM 827 N N . LYS A 1 108 ? 3.476 8.487 -13.045 1.00 89.94 108 LYS A N 1
ATOM 828 C CA . LYS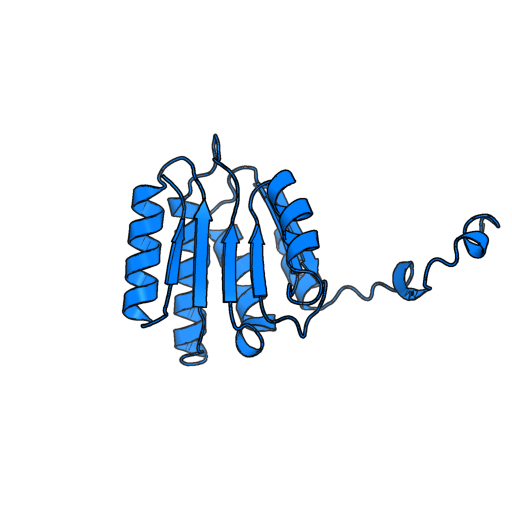 A 1 108 ? 4.167 7.453 -13.826 1.00 89.94 108 LYS A CA 1
ATOM 829 C C . LYS A 1 108 ? 5.617 7.314 -13.350 1.00 89.94 108 LYS A C 1
ATOM 831 O O . LYS A 1 108 ? 6.386 8.267 -13.421 1.00 89.94 108 LYS A O 1
ATOM 836 N N . ALA A 1 109 ? 5.989 6.131 -12.876 1.00 90.38 109 ALA A N 1
ATOM 837 C CA . ALA A 1 109 ? 7.356 5.797 -12.516 1.00 90.38 109 ALA A CA 1
ATOM 838 C C . ALA A 1 109 ? 8.208 5.527 -13.762 1.00 90.38 109 ALA A C 1
ATOM 840 O O . ALA A 1 109 ? 7.748 4.890 -14.709 1.00 90.38 109 ALA A O 1
ATOM 841 N N . ASN A 1 110 ? 9.472 5.953 -13.721 1.00 89.31 110 ASN A N 1
ATOM 842 C CA . ASN A 1 110 ? 10.439 5.655 -14.781 1.00 89.31 110 ASN A CA 1
ATOM 843 C C . ASN A 1 110 ? 11.087 4.276 -14.591 1.00 89.31 110 ASN A C 1
ATOM 845 O O . ASN A 1 110 ? 11.187 3.513 -15.543 1.00 89.31 110 ASN A O 1
ATOM 849 N N . ASN A 1 111 ? 11.484 3.952 -13.353 1.00 89.56 111 ASN A N 1
ATOM 850 C CA . ASN A 1 111 ? 12.302 2.769 -13.048 1.00 89.56 111 ASN A CA 1
ATOM 851 C C . ASN A 1 111 ? 11.678 1.827 -12.008 1.00 89.56 111 ASN A C 1
ATOM 853 O O . ASN A 1 111 ? 12.201 0.742 -11.786 1.00 89.56 111 ASN A O 1
ATOM 857 N N . THR A 1 112 ? 10.613 2.249 -11.322 1.00 92.56 112 THR A N 1
ATOM 858 C CA . THR A 1 112 ? 9.976 1.417 -10.295 1.00 92.56 112 THR A CA 1
ATOM 859 C C . THR A 1 112 ? 9.196 0.291 -10.949 1.00 92.56 112 THR A C 1
ATOM 861 O O . THR A 1 112 ? 8.304 0.557 -11.752 1.00 92.56 112 THR A O 1
ATOM 864 N N . ASP A 1 113 ? 9.493 -0.944 -10.567 1.00 95.44 113 ASP A N 1
ATOM 865 C CA . ASP A 1 113 ? 8.706 -2.104 -10.95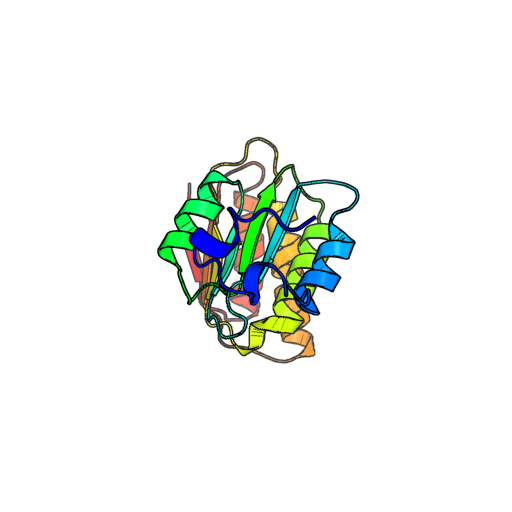4 1.00 95.44 113 ASP A CA 1
ATOM 866 C C . ASP A 1 113 ? 7.384 -2.110 -10.175 1.00 95.44 113 ASP A C 1
ATOM 868 O O . ASP A 1 113 ? 7.340 -2.296 -8.951 1.00 95.44 113 ASP A O 1
ATOM 872 N N . ILE A 1 114 ? 6.286 -1.863 -10.891 1.00 95.88 114 ILE A N 1
ATOM 873 C CA . ILE A 1 114 ? 4.959 -1.771 -10.283 1.00 95.88 114 ILE A CA 1
ATOM 874 C C . ILE A 1 114 ? 4.464 -3.142 -9.827 1.00 95.88 114 ILE A C 1
ATOM 876 O O . ILE A 1 114 ? 3.804 -3.229 -8.793 1.00 95.88 114 ILE A O 1
ATOM 880 N N . TYR A 1 115 ? 4.820 -4.213 -10.539 1.00 97.75 115 TYR A N 1
ATOM 881 C CA . TYR A 1 115 ? 4.452 -5.564 -10.135 1.00 97.75 115 TYR A CA 1
ATOM 882 C C . TYR A 1 115 ? 5.104 -5.934 -8.803 1.00 97.75 115 TYR A C 1
ATOM 884 O O . TYR A 1 115 ? 4.401 -6.359 -7.893 1.00 97.75 115 TYR A O 1
ATOM 892 N N . VAL A 1 116 ? 6.410 -5.702 -8.644 1.00 97.50 116 VAL A N 1
ATOM 893 C CA . VAL A 1 116 ? 7.129 -5.969 -7.380 1.00 97.50 116 VAL A CA 1
ATOM 894 C C . VAL A 1 116 ? 6.517 -5.190 -6.217 1.00 97.50 116 VAL A C 1
ATOM 896 O O . VAL A 1 116 ? 6.278 -5.748 -5.145 1.00 97.50 116 VAL A O 1
ATOM 899 N N . THR A 1 117 ? 6.226 -3.912 -6.454 1.00 96.38 117 THR A N 1
ATOM 900 C CA . THR A 1 117 ? 5.623 -3.020 -5.460 1.00 96.38 117 THR A CA 1
ATOM 901 C C . THR A 1 117 ? 4.255 -3.528 -5.008 1.00 96.38 117 THR A C 1
ATOM 903 O O . THR A 1 117 ? 4.001 -3.665 -3.812 1.00 96.38 117 THR A O 1
ATOM 906 N N . PHE A 1 118 ? 3.371 -3.822 -5.963 1.00 98.00 118 PHE A N 1
ATOM 907 C CA . PHE A 1 118 ? 2.019 -4.289 -5.672 1.00 98.00 118 PHE A CA 1
ATOM 908 C C . PHE A 1 118 ? 2.026 -5.674 -5.050 1.00 98.00 118 PHE A C 1
ATOM 910 O O . PHE A 1 118 ? 1.288 -5.894 -4.097 1.00 98.00 118 PHE A O 1
ATOM 917 N N . ARG A 1 119 ? 2.896 -6.574 -5.516 1.00 98.62 119 ARG A N 1
ATOM 918 C CA . ARG A 1 119 ? 3.056 -7.897 -4.919 1.00 98.62 119 ARG A CA 1
ATOM 919 C C . ARG A 1 119 ? 3.340 -7.785 -3.422 1.00 98.62 119 ARG A C 1
ATOM 921 O O . ARG A 1 119 ? 2.622 -8.388 -2.640 1.00 98.62 119 ARG A O 1
ATOM 928 N N . GLY A 1 120 ? 4.305 -6.950 -3.024 1.00 98.44 120 GLY A N 1
ATOM 929 C CA . GLY A 1 120 ? 4.633 -6.735 -1.609 1.00 98.44 120 GLY A CA 1
ATOM 930 C C . GLY A 1 120 ? 3.443 -6.248 -0.781 1.00 98.44 120 GLY A C 1
ATOM 931 O O . GLY A 1 120 ? 3.132 -6.834 0.252 1.00 98.44 120 GLY A O 1
ATOM 932 N N . ILE A 1 121 ? 2.738 -5.216 -1.254 1.00 98.62 121 ILE A N 1
ATOM 933 C CA . ILE A 1 121 ? 1.604 -4.637 -0.517 1.00 98.62 121 ILE A CA 1
ATOM 934 C C . ILE A 1 121 ? 0.422 -5.613 -0.431 1.00 98.62 121 ILE A C 1
ATOM 936 O O . ILE A 1 121 ? -0.158 -5.784 0.640 1.00 98.62 121 ILE A O 1
ATOM 940 N N . PHE A 1 122 ? 0.040 -6.244 -1.543 1.00 98.81 122 PHE A N 1
ATOM 941 C CA . PHE A 1 122 ? -1.142 -7.108 -1.582 1.00 98.81 122 PHE A CA 1
ATOM 942 C C . PHE A 1 122 ? -0.907 -8.474 -0.931 1.00 98.81 122 PHE A C 1
ATOM 944 O O . PHE A 1 122 ? -1.848 -9.018 -0.357 1.00 98.81 122 PHE A O 1
ATOM 951 N N . ASP A 1 123 ? 0.324 -8.993 -0.934 1.00 98.88 123 ASP A N 1
ATOM 952 C CA . ASP A 1 123 ? 0.672 -10.168 -0.127 1.00 98.88 123 ASP A CA 1
ATOM 953 C C . ASP A 1 123 ? 0.536 -9.862 1.364 1.00 98.88 123 ASP A C 1
ATOM 955 O O . ASP A 1 123 ? -0.156 -10.593 2.067 1.00 98.88 123 ASP A O 1
ATOM 959 N N . ALA A 1 124 ? 1.078 -8.733 1.830 1.00 98.88 124 ALA A N 1
ATOM 960 C CA . ALA A 1 124 ? 0.927 -8.319 3.223 1.00 98.88 124 ALA A CA 1
ATOM 961 C C . ALA A 1 124 ? -0.548 -8.124 3.620 1.00 98.88 124 ALA A C 1
ATOM 963 O O . ALA A 1 124 ? -0.934 -8.456 4.739 1.00 98.88 124 ALA A O 1
ATOM 964 N N . LEU A 1 125 ? -1.388 -7.619 2.706 1.00 98.81 125 LEU A N 1
ATOM 965 C CA . LEU A 1 125 ? -2.825 -7.465 2.944 1.00 98.81 125 LEU A CA 1
ATOM 966 C C . LEU A 1 125 ? -3.515 -8.826 3.084 1.00 98.81 125 LEU A C 1
ATOM 968 O O . LEU A 1 125 ? -4.270 -9.039 4.031 1.00 98.81 125 LEU A O 1
ATOM 972 N N . ARG A 1 126 ? -3.255 -9.748 2.148 1.00 98.75 126 ARG A N 1
ATOM 973 C CA . ARG A 1 126 ? -3.793 -11.115 2.185 1.00 98.75 126 ARG A CA 1
ATOM 974 C C . ARG A 1 126 ? -3.393 -11.820 3.475 1.00 98.75 126 ARG A C 1
ATOM 976 O O . ARG A 1 126 ? -4.244 -12.435 4.118 1.00 98.75 126 ARG A O 1
ATOM 983 N N . ASP A 1 127 ? -2.121 -11.737 3.841 1.00 98.75 127 ASP A N 1
ATOM 984 C CA . ASP A 1 127 ? -1.579 -12.440 5.000 1.00 98.75 127 ASP A CA 1
ATOM 985 C C . ASP A 1 127 ? -2.168 -11.858 6.294 1.00 98.75 127 ASP A C 1
ATOM 987 O O . ASP A 1 127 ? -2.668 -12.609 7.130 1.00 98.75 127 ASP A O 1
ATOM 991 N N . HIS A 1 128 ? -2.283 -10.528 6.394 1.00 98.69 128 HIS A N 1
ATOM 992 C CA . HIS A 1 128 ? -2.961 -9.886 7.520 1.00 98.69 128 HIS A CA 1
ATOM 993 C C . HIS A 1 128 ? -4.425 -10.339 7.659 1.00 98.69 128 HIS A C 1
ATOM 995 O O . HIS A 1 128 ? -4.839 -10.719 8.753 1.00 98.69 128 HIS A O 1
ATOM 1001 N N . MET A 1 129 ? -5.199 -10.358 6.567 1.00 97.81 129 MET A N 1
ATOM 1002 C CA . MET A 1 129 ? -6.601 -10.814 6.572 1.00 97.81 129 MET A CA 1
ATOM 1003 C C . MET A 1 129 ? -6.735 -12.309 6.896 1.00 97.81 129 MET A C 1
ATOM 1005 O O . MET A 1 129 ? -7.733 -12.741 7.472 1.00 97.81 129 MET A O 1
ATOM 1009 N N . THR A 1 130 ? -5.736 -13.113 6.528 1.00 97.75 130 THR A N 1
ATOM 1010 C CA . THR A 1 130 ? -5.689 -14.544 6.859 1.00 97.75 130 THR A CA 1
ATOM 1011 C C . THR A 1 130 ? -5.482 -14.749 8.358 1.00 97.75 130 THR A C 1
ATOM 1013 O O . THR A 1 130 ? -6.123 -15.611 8.954 1.00 97.75 130 THR A O 1
ATOM 1016 N N . GLU A 1 131 ? -4.612 -13.947 8.969 1.00 98.06 131 GLU A N 1
ATOM 1017 C CA . GLU A 1 131 ? -4.274 -14.031 10.391 1.00 98.06 131 GLU A CA 1
ATOM 1018 C C . GLU A 1 131 ? -5.342 -13.412 11.307 1.00 98.06 131 GLU A C 1
ATOM 1020 O O . GLU A 1 131 ? -5.623 -13.958 12.373 1.00 98.06 131 GLU A O 1
ATOM 1025 N N . HIS A 1 132 ? -5.953 -12.295 10.900 1.00 97.31 132 HIS A N 1
ATOM 1026 C CA . HIS A 1 132 ? -6.817 -11.472 11.763 1.00 97.31 132 HIS A CA 1
ATOM 1027 C C . HIS A 1 132 ? -8.300 -11.522 11.370 1.00 97.31 132 HIS A C 1
ATOM 1029 O O . HIS A 1 132 ? -9.159 -11.030 12.102 1.00 97.31 132 HIS A O 1
ATOM 1035 N N . GLY A 1 133 ? -8.623 -12.160 10.245 1.00 95.88 133 GLY A N 1
ATOM 1036 C CA . GLY A 1 133 ? -9.972 -12.228 9.700 1.00 95.88 133 GLY A CA 1
ATOM 1037 C C . GLY A 1 133 ? -10.281 -11.102 8.714 1.00 95.88 133 GLY A C 1
ATOM 1038 O O . GLY A 1 133 ? -9.484 -10.202 8.460 1.00 95.88 133 GLY A O 1
ATOM 1039 N N . HIS A 1 134 ? -11.467 -11.186 8.113 1.00 95.69 134 HIS A N 1
ATOM 1040 C CA . HIS A 1 134 ? -11.895 -10.238 7.090 1.00 95.69 134 HIS A CA 1
ATOM 1041 C C . HIS A 1 134 ? -12.207 -8.862 7.693 1.00 95.69 134 HIS A C 1
ATOM 1043 O O . HIS A 1 134 ? -13.076 -8.743 8.558 1.00 95.69 134 HIS A O 1
ATOM 1049 N N . HIS A 1 135 ? -11.610 -7.816 7.126 1.00 96.38 135 HIS A N 1
ATOM 1050 C CA . HIS A 1 135 ? -11.877 -6.419 7.456 1.00 96.38 135 HIS A CA 1
ATOM 1051 C C . HIS A 1 135 ? -12.463 -5.671 6.244 1.00 96.38 135 HIS A C 1
ATOM 1053 O O . HIS A 1 135 ? -11.875 -5.724 5.159 1.00 96.38 135 HIS A O 1
ATOM 1059 N N . PRO A 1 136 ? -13.618 -4.988 6.368 1.00 96.50 136 PRO A N 1
ATOM 1060 C CA . PRO A 1 136 ? -14.176 -4.192 5.278 1.00 96.50 136 PRO A CA 1
ATOM 1061 C C . PRO A 1 136 ? -13.226 -3.066 4.851 1.00 96.50 136 PRO A C 1
ATOM 1063 O O . PRO A 1 136 ? -12.990 -2.122 5.596 1.00 96.50 136 PRO A O 1
ATOM 1066 N N . LEU A 1 137 ? -12.718 -3.140 3.622 1.00 98.56 137 LEU A N 1
ATOM 1067 C CA . LEU A 1 137 ? -11.743 -2.187 3.097 1.00 98.56 137 LEU A CA 1
ATOM 1068 C C . LEU A 1 137 ? -12.041 -1.866 1.633 1.00 98.56 137 LEU A C 1
ATOM 1070 O O . LEU A 1 137 ? -12.189 -2.772 0.814 1.00 98.56 137 LEU A O 1
ATOM 1074 N N . TYR A 1 138 ? -12.093 -0.581 1.286 1.00 98.62 138 TYR A N 1
ATOM 1075 C CA . TYR A 1 138 ? -12.174 -0.145 -0.107 1.00 98.62 138 TYR A CA 1
ATOM 1076 C C . TYR A 1 138 ? -10.786 0.197 -0.646 1.00 98.62 138 TYR A C 1
ATOM 1078 O O . TYR A 1 138 ? -10.065 1.002 -0.056 1.00 98.62 138 TYR A O 1
ATOM 1086 N N . VAL A 1 139 ? -10.398 -0.391 -1.777 1.00 98.69 139 VAL A N 1
ATOM 1087 C CA . VAL A 1 139 ? -9.042 -0.224 -2.317 1.00 98.69 139 VAL A CA 1
ATOM 1088 C C . VAL A 1 139 ? -9.040 0.658 -3.555 1.00 98.69 139 VAL A C 1
ATOM 1090 O O . VAL A 1 139 ? -9.745 0.411 -4.531 1.00 98.69 139 VAL A O 1
ATOM 1093 N N . VAL A 1 140 ? -8.206 1.691 -3.547 1.00 97.31 140 VAL A N 1
ATOM 1094 C CA . VAL A 1 140 ? -8.049 2.612 -4.670 1.00 97.31 140 VAL A CA 1
ATOM 1095 C C . VAL A 1 140 ? -6.609 2.582 -5.151 1.00 97.31 140 VAL A C 1
ATOM 1097 O O . VAL A 1 140 ? -5.697 2.884 -4.389 1.00 97.31 140 VAL A O 1
ATOM 1100 N N . VAL A 1 141 ? -6.402 2.252 -6.425 1.00 96.38 141 VAL A N 1
ATOM 1101 C CA . VAL A 1 141 ? -5.064 2.162 -7.027 1.00 96.38 141 VAL A CA 1
ATOM 1102 C C . VAL A 1 141 ? -4.975 3.086 -8.231 1.00 96.38 141 VAL A C 1
ATOM 1104 O O . VAL A 1 141 ? -5.830 3.044 -9.109 1.00 96.38 141 VAL A O 1
ATOM 1107 N N . GLY A 1 142 ? -3.932 3.903 -8.290 1.00 92.50 142 GLY A N 1
ATOM 1108 C CA . GLY A 1 142 ? -3.672 4.857 -9.360 1.00 92.50 142 GLY A CA 1
ATOM 1109 C C . GLY A 1 142 ? -2.178 5.064 -9.540 1.00 92.50 142 GLY A C 1
ATOM 1110 O O . GLY A 1 142 ? -1.578 5.887 -8.854 1.00 92.50 142 GLY A O 1
ATOM 1111 N N . ARG A 1 143 ? -1.566 4.306 -10.451 1.00 90.38 143 ARG A N 1
ATOM 1112 C CA . ARG A 1 143 ? -0.114 4.321 -10.675 1.00 90.38 143 ARG A CA 1
ATOM 1113 C C . ARG A 1 143 ? 0.213 4.039 -12.139 1.00 90.38 143 ARG A C 1
ATOM 1115 O O . ARG A 1 143 ? -0.547 3.366 -12.822 1.00 90.38 143 ARG A O 1
ATOM 1122 N N . GLY A 1 144 ? 1.361 4.528 -12.608 1.00 91.88 144 GLY A N 1
ATOM 1123 C CA . GLY A 1 144 ? 1.934 4.147 -13.902 1.00 91.88 144 GLY A CA 1
ATOM 1124 C C . GLY A 1 144 ? 3.387 3.701 -13.764 1.00 91.88 144 GLY A C 1
ATOM 1125 O O . GLY A 1 144 ? 4.066 4.133 -12.834 1.00 91.88 144 GLY A O 1
ATOM 1126 N N . GLY A 1 145 ? 3.888 2.878 -14.686 1.00 93.88 145 GLY A N 1
ATOM 1127 C CA . GLY A 1 145 ? 5.302 2.487 -14.722 1.00 93.88 145 GLY A CA 1
ATOM 1128 C C . GLY A 1 145 ? 5.566 1.115 -15.355 1.00 93.88 145 GLY A C 1
ATOM 1129 O O . GLY A 1 145 ? 4.638 0.487 -15.871 1.00 93.88 145 GLY A O 1
ATOM 1130 N N . PRO A 1 146 ? 6.829 0.652 -15.331 1.00 95.88 146 PRO A N 1
ATOM 1131 C CA . PRO A 1 146 ? 7.210 -0.702 -15.732 1.00 95.88 146 PRO A CA 1
ATOM 1132 C C . PRO A 1 146 ? 6.362 -1.787 -15.054 1.00 95.88 146 PRO A C 1
ATOM 1134 O O . PRO A 1 146 ? 6.080 -1.709 -13.860 1.00 95.88 146 PRO A O 1
ATOM 1137 N N . ASN A 1 147 ? 5.968 -2.811 -15.817 1.00 97.06 147 ASN A N 1
ATOM 1138 C CA . ASN A 1 147 ? 5.198 -3.970 -15.339 1.00 97.06 147 ASN A CA 1
ATOM 1139 C C . ASN A 1 147 ? 3.833 -3.643 -14.692 1.00 97.06 147 ASN A C 1
ATOM 1141 O O . ASN A 1 147 ? 3.279 -4.473 -13.972 1.00 97.06 147 ASN A O 1
ATOM 1145 N N . LEU A 1 148 ? 3.253 -2.469 -14.994 1.00 95.81 148 LEU A N 1
ATOM 1146 C CA . LEU A 1 148 ? 1.948 -2.040 -14.476 1.00 95.81 148 LEU A CA 1
ATOM 1147 C C . LEU A 1 148 ? 0.856 -3.088 -14.694 1.00 95.81 148 LEU A C 1
ATOM 1149 O O . LEU A 1 148 ? 0.203 -3.465 -13.732 1.00 95.81 148 LEU A O 1
ATOM 1153 N N . VAL A 1 149 ? 0.664 -3.576 -15.925 1.00 95.44 149 VAL A N 1
ATOM 1154 C CA . VAL A 1 149 ? -0.427 -4.516 -16.249 1.00 95.44 149 VAL A CA 1
ATOM 1155 C C . VAL A 1 149 ? -0.357 -5.767 -15.373 1.00 95.44 149 VAL A C 1
ATOM 1157 O O . VAL A 1 149 ? -1.359 -6.135 -14.767 1.00 95.44 149 VAL A O 1
ATOM 1160 N N . SER A 1 150 ? 0.829 -6.367 -15.240 1.00 97.12 150 SER A N 1
ATOM 1161 C CA . SER A 1 150 ? 1.046 -7.522 -14.364 1.00 97.12 150 SER A CA 1
ATOM 1162 C C . SER A 1 150 ? 0.749 -7.189 -12.902 1.00 97.12 150 SER A C 1
ATOM 1164 O O . SER A 1 150 ? 0.099 -7.973 -12.219 1.00 97.12 150 SER A O 1
ATOM 1166 N N . GLY A 1 151 ? 1.166 -6.009 -12.431 1.00 97.31 151 GLY A N 1
ATOM 1167 C CA . GLY A 1 151 ? 0.816 -5.515 -11.099 1.00 97.31 151 GLY A CA 1
ATOM 1168 C C . GLY A 1 151 ? -0.695 -5.380 -10.898 1.00 97.31 151 GLY A C 1
ATOM 1169 O O . GLY A 1 151 ? -1.217 -5.858 -9.896 1.00 97.31 151 GLY A O 1
ATOM 1170 N N . MET A 1 152 ? -1.412 -4.765 -11.843 1.00 96.69 152 MET A N 1
ATOM 1171 C CA . MET A 1 152 ? -2.864 -4.561 -11.755 1.00 96.69 152 MET A CA 1
ATOM 1172 C C . MET A 1 152 ? -3.633 -5.887 -11.767 1.00 96.69 152 MET A C 1
ATOM 1174 O O . MET A 1 152 ? -4.628 -6.010 -11.057 1.00 96.69 152 MET A O 1
ATOM 1178 N N . VAL A 1 153 ? -3.195 -6.862 -12.572 1.00 97.81 153 VAL A N 1
ATOM 1179 C CA . VAL A 1 153 ? -3.781 -8.213 -12.596 1.00 97.81 153 VAL A CA 1
ATOM 1180 C C . VAL A 1 153 ? -3.550 -8.904 -11.256 1.00 97.81 153 VAL A C 1
ATOM 1182 O O . VAL A 1 153 ? -4.508 -9.354 -10.643 1.00 97.81 153 VAL A O 1
ATOM 1185 N N . TYR A 1 154 ? -2.320 -8.883 -10.739 1.00 98.44 154 TYR A N 1
ATOM 1186 C CA . TYR A 1 154 ? -2.010 -9.471 -9.436 1.00 98.44 154 TYR A CA 1
ATOM 1187 C C . TYR A 1 154 ? -2.842 -8.858 -8.302 1.00 98.44 154 TYR A C 1
ATOM 1189 O O . TYR A 1 154 ? -3.448 -9.567 -7.502 1.00 98.44 154 TYR A O 1
ATOM 1197 N N . ALA A 1 155 ? -2.909 -7.524 -8.259 1.00 98.38 155 ALA A N 1
ATOM 1198 C CA . ALA A 1 155 ? -3.719 -6.789 -7.296 1.00 98.38 155 ALA A CA 1
ATOM 1199 C C . ALA A 1 155 ? -5.197 -7.187 -7.383 1.00 98.38 155 ALA A C 1
ATOM 1201 O O . ALA A 1 155 ? -5.834 -7.422 -6.360 1.00 98.38 155 ALA A O 1
ATOM 1202 N N . ARG A 1 156 ? -5.734 -7.285 -8.606 1.00 98.50 156 ARG A N 1
ATOM 1203 C CA . ARG A 1 156 ? -7.113 -7.709 -8.851 1.00 98.50 156 ARG A CA 1
ATOM 1204 C C . ARG A 1 156 ? -7.382 -9.089 -8.275 1.00 98.50 156 ARG A C 1
ATOM 1206 O O . ARG A 1 156 ? -8.333 -9.233 -7.521 1.00 98.50 156 ARG A O 1
ATOM 1213 N N . ASP A 1 157 ? -6.541 -10.064 -8.602 1.00 98.56 157 ASP A N 1
ATOM 1214 C CA . ASP A 1 157 ? -6.752 -11.455 -8.205 1.00 98.56 157 ASP A CA 1
ATOM 1215 C C . ASP A 1 157 ? -6.781 -11.596 -6.675 1.00 98.56 157 ASP A C 1
ATOM 1217 O O . ASP A 1 157 ? -7.649 -12.276 -6.123 1.00 98.56 157 ASP A O 1
ATOM 1221 N N . ILE A 1 158 ? -5.888 -10.888 -5.970 1.00 98.69 158 ILE A N 1
ATOM 1222 C CA . ILE A 1 158 ? -5.890 -10.848 -4.502 1.00 98.69 158 ILE A CA 1
ATOM 1223 C C . ILE A 1 158 ? -7.171 -10.194 -3.976 1.00 98.69 158 ILE A C 1
ATOM 1225 O O . ILE A 1 158 ? -7.840 -10.773 -3.120 1.00 98.69 158 ILE A O 1
ATOM 1229 N N . LEU A 1 159 ? -7.544 -9.019 -4.484 1.00 98.69 159 LEU A N 1
ATOM 1230 C CA . LEU A 1 159 ? -8.724 -8.290 -4.012 1.00 98.69 159 LEU A CA 1
ATOM 1231 C C . LEU A 1 159 ? -10.028 -9.053 -4.276 1.00 98.69 159 LEU A C 1
ATOM 1233 O O . LEU A 1 159 ? -10.878 -9.116 -3.388 1.00 98.69 159 LEU A O 1
ATOM 1237 N N . ASP A 1 160 ? -10.155 -9.692 -5.439 1.00 98.56 160 ASP A N 1
ATOM 1238 C CA . ASP A 1 160 ? -11.280 -10.563 -5.785 1.00 98.56 160 ASP A CA 1
ATOM 1239 C C . ASP A 1 160 ? -11.337 -11.779 -4.841 1.00 98.56 160 ASP A C 1
ATOM 1241 O O . ASP A 1 160 ? -12.412 -12.126 -4.344 1.00 98.56 160 ASP A O 1
ATOM 1245 N N . SER A 1 161 ? -10.188 -12.392 -4.522 1.00 98.31 161 SER A N 1
ATOM 1246 C CA . SER A 1 161 ? -10.119 -13.524 -3.583 1.00 98.31 161 SER A CA 1
ATOM 1247 C C . SER A 1 161 ? -10.539 -13.142 -2.158 1.00 98.31 161 SER A C 1
ATOM 1249 O O . SER A 1 161 ? -11.227 -13.910 -1.484 1.00 98.31 161 SER A O 1
ATOM 1251 N N . LEU A 1 162 ? -10.186 -11.925 -1.731 1.00 98.12 162 LEU A N 1
ATOM 1252 C CA . LEU A 1 162 ? -10.560 -11.348 -0.440 1.00 98.12 162 LEU A CA 1
ATOM 1253 C C . LEU A 1 162 ? -11.978 -10.755 -0.446 1.00 98.12 162 LEU A C 1
ATOM 1255 O O . LEU A 1 162 ? -12.478 -10.384 0.611 1.00 98.12 162 LEU A O 1
ATOM 1259 N N . LYS A 1 163 ? -12.638 -10.689 -1.613 1.00 98.19 163 LYS A N 1
ATOM 1260 C CA . LYS A 1 163 ? -13.954 -10.060 -1.824 1.00 98.19 163 LYS A CA 1
ATOM 1261 C C . LYS A 1 163 ? -13.986 -8.580 -1.430 1.00 98.19 163 LYS A C 1
ATOM 1263 O O . LYS A 1 163 ? -15.021 -8.071 -0.997 1.00 98.19 163 LYS A O 1
ATOM 1268 N N . LEU A 1 164 ? -12.864 -7.884 -1.599 1.00 98.44 164 LEU A N 1
ATOM 1269 C CA . LEU A 1 164 ? -12.751 -6.464 -1.290 1.00 98.44 164 LEU A CA 1
ATOM 1270 C C . LEU A 1 164 ? -13.184 -5.616 -2.492 1.00 98.44 164 LEU A C 1
ATOM 1272 O O . LEU A 1 164 ? -12.761 -5.888 -3.615 1.00 98.44 164 LEU A O 1
ATOM 1276 N N . PRO A 1 165 ? -14.003 -4.570 -2.298 1.00 98.50 165 PRO A N 1
ATOM 1277 C CA . PRO A 1 165 ? -14.334 -3.640 -3.368 1.00 98.50 165 PRO A CA 1
ATOM 1278 C C . PRO A 1 165 ? -13.123 -2.766 -3.724 1.00 98.50 165 PRO A C 1
ATOM 1280 O O . PRO A 1 165 ? -12.411 -2.276 -2.845 1.00 98.50 165 PRO A O 1
ATOM 1283 N N . TYR A 1 166 ? -12.910 -2.514 -5.017 1.00 98.50 166 TYR A N 1
ATOM 1284 C CA . TYR A 1 166 ? -11.791 -1.694 -5.478 1.00 98.50 166 TYR A CA 1
ATOM 1285 C C . TYR A 1 166 ? -12.107 -0.832 -6.692 1.00 98.50 166 TYR A C 1
ATOM 1287 O O . TYR A 1 166 ? -13.055 -1.070 -7.444 1.00 98.50 166 TYR A O 1
ATOM 1295 N N . ARG A 1 167 ? -11.255 0.172 -6.911 1.00 97.88 167 ARG A N 1
ATOM 1296 C CA . ARG A 1 167 ? -11.237 0.978 -8.127 1.00 97.88 167 ARG A CA 1
ATOM 1297 C C . ARG A 1 167 ? -9.820 1.270 -8.580 1.00 97.88 167 ARG A C 1
ATOM 1299 O O . ARG A 1 167 ? -8.990 1.779 -7.830 1.00 97.88 167 ARG A O 1
ATOM 1306 N N . PHE A 1 168 ? -9.581 0.978 -9.848 1.00 95.94 168 PHE A N 1
ATOM 1307 C CA . PHE A 1 168 ? -8.312 1.210 -10.512 1.00 95.94 168 PHE A CA 1
ATOM 1308 C C . PHE A 1 168 ? -8.393 2.435 -11.421 1.00 95.94 168 PHE A C 1
ATOM 1310 O O . PHE A 1 168 ? -9.388 2.650 -12.115 1.00 95.94 168 PHE A O 1
ATOM 1317 N N . PHE A 1 169 ? -7.332 3.229 -11.407 1.00 85.50 169 PHE A N 1
ATOM 1318 C CA . PHE A 1 169 ? -7.135 4.430 -12.199 1.00 85.50 169 PHE A CA 1
ATOM 1319 C C . PHE A 1 169 ? -5.769 4.355 -12.886 1.00 85.50 169 PHE A C 1
ATOM 1321 O O . PHE A 1 169 ? -4.819 3.792 -12.346 1.00 85.50 169 PHE A O 1
ATOM 1328 N N . GLY A 1 170 ? -5.658 4.961 -14.064 1.00 66.88 170 GLY A N 1
ATOM 1329 C CA . GLY A 1 170 ? -4.425 4.955 -14.851 1.00 66.88 170 GLY A CA 1
ATOM 1330 C C . GLY A 1 170 ? -4.549 4.149 -16.141 1.00 66.88 170 GLY A C 1
ATOM 1331 O O . GLY A 1 170 ? -5.455 3.333 -16.304 1.00 66.88 170 GLY A O 1
ATOM 1332 N N . SER A 1 171 ? -3.645 4.458 -17.068 1.00 49.66 171 SER A N 1
ATOM 1333 C CA . SER A 1 171 ? -3.513 3.896 -18.416 1.00 49.66 171 SER A CA 1
ATOM 1334 C C . SER A 1 171 ? -2.111 3.345 -18.612 1.00 49.66 171 SER A C 1
ATOM 1336 O O . SER A 1 171 ? -1.170 4.096 -18.249 1.00 49.66 171 SER A O 1
#

Sequence (171 aa):
QDNPASRRIGLPETIFQTDISAFEQEINMLRTYQGQSDVLELNPDGSILPFMFGGGANSAATETLGQRAIFASDFGGNPPYEKMYEIARISFRHHLESANVLLLIGGKANNTDIYVTFRGIFDALRDHMTEHGHHPLYVVVGRGGPNLVSGMVYARDILDSLKLPYRFFGS

Secondary structure (DSSP, 8-state):
---TTGGGTT--GGGT-----HHHHHHHHTTSSSSEEEEEE--TT-SEEEEEESHHHHHHHHHHHGGGBSEEEEEES---HHHHHHHHHHHHHHHTTT-SEEEEEEEE-SS--HHHHHHHHHHHHHHHHHHH-----EEEEEEESTTHHHHHHHHHHHHHHHT--EEEE--